Protein AF-A0A951H671-F1 (afdb_monomer_lite)

Sequence (164 aa):
MPAALIASRHCTNEKFMPRSVATSTEITMPENFESFVQQERERLGKAREQAEGKAREAREEIASIEGELRAIEAYEAAKRGKGSSQSRQTRRSGGGQRQARSGSKRQALLQLIGSNPDGLTRGEILERMGLKGNKSGEMSVSNALTALAKTSQVSREGGRYRPA

pLDDT: mean 78.19, std 19.56, range [38.41, 98.44]

Foldseek 3Di:
DDDDDDDDDDDDDDDDDPPDDDDPPPCPPPPVVVVVVVVVCVVVVVVVVVVVVVVVVVVVVVVVVVVVVVVVVVVVCCVVCVVDDDDDDDPDDDDDPPPPVLVVLLVVLLVVQAVPQVFAALVVSCVVVVNVPPPVSSVSVVVSLVVCVVVQQWDQDPRGTHGD

Radius of gyration: 29.99 Å; chains: 1; bounding box: 55×58×78 Å

Structure (mmCIF, N/CA/C/O backbone):
data_AF-A0A951H671-F1
#
_entry.id   AF-A0A951H671-F1
#
loop_
_atom_site.group_PDB
_atom_site.id
_atom_site.type_symbol
_atom_site.label_atom_id
_atom_site.label_alt_id
_atom_site.label_comp_id
_atom_site.label_asym_id
_atom_site.label_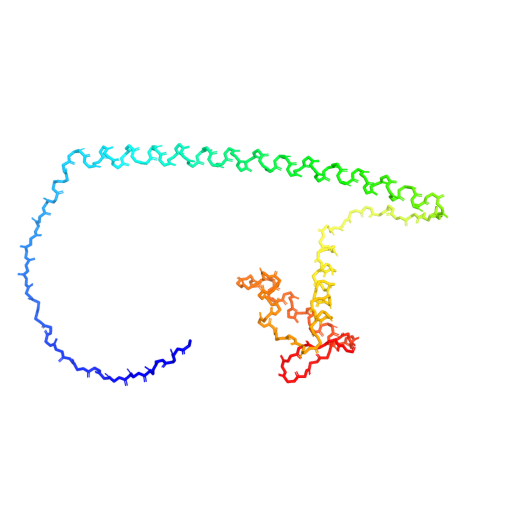entity_id
_atom_site.label_seq_id
_atom_site.pdbx_PDB_ins_code
_atom_site.Cartn_x
_atom_site.Cartn_y
_atom_site.Cartn_z
_atom_site.occupancy
_atom_site.B_iso_or_equiv
_atom_site.auth_seq_id
_atom_site.auth_comp_id
_atom_site.auth_asym_id
_atom_site.auth_atom_id
_atom_site.pdbx_PDB_model_num
ATOM 1 N N . MET A 1 1 ? -21.102 -10.647 -24.747 1.00 44.62 1 MET A N 1
ATOM 2 C CA . MET A 1 1 ? -21.173 -12.096 -24.470 1.00 44.62 1 MET A CA 1
ATOM 3 C C . MET A 1 1 ? -21.640 -12.799 -25.731 1.00 44.62 1 MET A C 1
ATOM 5 O O . MET A 1 1 ? -22.790 -12.614 -26.106 1.00 44.62 1 MET A O 1
ATOM 9 N N . PRO A 1 2 ? -20.757 -13.542 -26.406 1.00 50.19 2 PRO A N 1
ATOM 10 C CA . PRO A 1 2 ? -21.196 -14.813 -26.964 1.00 50.19 2 PRO A CA 1
ATOM 11 C C . PRO A 1 2 ? -20.289 -15.955 -26.499 1.00 50.19 2 PRO A C 1
ATOM 13 O O . PRO A 1 2 ? -19.064 -15.886 -26.575 1.00 50.19 2 PRO A O 1
ATOM 16 N N . ALA A 1 3 ? -20.942 -16.992 -25.982 1.00 46.81 3 ALA A N 1
ATOM 17 C CA . ALA A 1 3 ? -20.362 -18.283 -25.673 1.00 46.81 3 ALA A CA 1
ATOM 18 C C . ALA A 1 3 ? -20.026 -19.016 -26.978 1.00 46.81 3 ALA A C 1
ATOM 20 O O . ALA A 1 3 ? -20.872 -19.109 -27.867 1.00 46.81 3 ALA A O 1
ATOM 21 N N . ALA A 1 4 ? -18.814 -19.558 -27.074 1.00 52.31 4 ALA A N 1
ATOM 22 C CA . ALA A 1 4 ? -18.424 -20.472 -28.137 1.00 52.31 4 ALA A CA 1
ATOM 23 C C . ALA A 1 4 ? -18.024 -21.814 -27.521 1.00 52.31 4 ALA A C 1
ATOM 25 O O . ALA A 1 4 ? -17.269 -21.882 -26.550 1.00 52.31 4 ALA A O 1
ATOM 26 N N . LEU A 1 5 ? -18.627 -22.856 -28.083 1.00 52.66 5 LEU A N 1
ATOM 27 C CA . LEU A 1 5 ? -18.609 -24.240 -27.652 1.00 52.66 5 LEU A CA 1
ATOM 28 C C . LEU A 1 5 ? -17.211 -24.866 -27.662 1.00 52.66 5 LEU A C 1
ATOM 30 O O . LEU A 1 5 ? -16.411 -24.674 -28.574 1.00 52.66 5 LEU A O 1
ATOM 34 N N . ILE A 1 6 ? -17.015 -25.737 -26.678 1.00 50.31 6 ILE A N 1
ATOM 35 C CA . ILE A 1 6 ? -15.984 -26.767 -26.630 1.00 50.31 6 ILE A CA 1
ATOM 36 C C . ILE A 1 6 ? -16.317 -27.831 -27.685 1.00 50.31 6 ILE A C 1
ATOM 38 O O . ILE A 1 6 ? -17.368 -28.465 -27.612 1.00 50.31 6 ILE A O 1
ATOM 42 N N . ALA A 1 7 ? -15.401 -28.073 -28.621 1.00 52.81 7 ALA A N 1
ATOM 43 C CA . ALA A 1 7 ? -15.409 -29.260 -29.468 1.00 52.81 7 ALA A CA 1
ATOM 44 C C . ALA A 1 7 ? -14.034 -29.934 -29.391 1.00 52.81 7 ALA A C 1
ATOM 46 O O . ALA A 1 7 ? -13.066 -29.509 -30.012 1.00 52.81 7 ALA A O 1
ATOM 47 N N . SER A 1 8 ? -13.967 -30.986 -28.578 1.00 47.56 8 SER A N 1
ATOM 48 C CA . SER A 1 8 ? -12.857 -31.929 -28.519 1.00 47.56 8 SER A CA 1
ATOM 49 C C . SER A 1 8 ? -13.165 -33.073 -29.478 1.00 47.56 8 SER A C 1
ATOM 51 O O . SER A 1 8 ? -14.148 -33.777 -29.251 1.00 47.56 8 SER A O 1
ATOM 53 N N . ARG A 1 9 ? -12.366 -33.260 -30.538 1.00 54.59 9 ARG A N 1
ATOM 54 C CA . ARG A 1 9 ? -12.360 -34.492 -31.343 1.00 54.59 9 ARG A CA 1
ATOM 55 C C . ARG A 1 9 ? -10.978 -34.781 -31.942 1.00 54.59 9 ARG A C 1
ATOM 57 O O . ARG A 1 9 ? -10.534 -34.110 -32.859 1.00 54.59 9 ARG A O 1
ATOM 64 N N . HIS A 1 10 ? -10.397 -35.845 -31.393 1.00 52.28 10 HIS A N 1
ATOM 65 C CA . HIS A 1 10 ? -9.662 -36.937 -32.037 1.00 52.28 10 HIS A CA 1
ATOM 66 C C . HIS A 1 10 ? -8.387 -36.671 -32.851 1.00 52.28 10 HIS A C 1
ATOM 68 O O . HIS A 1 10 ? -8.392 -36.122 -33.946 1.00 52.28 10 HIS A O 1
ATOM 74 N N . CYS A 1 11 ? -7.312 -37.263 -32.320 1.00 43.75 11 CYS A N 1
ATOM 75 C CA . CYS A 1 11 ? -6.118 -37.707 -33.019 1.00 43.75 11 CYS A CA 1
ATOM 76 C C . CYS A 1 11 ? -6.440 -38.481 -34.304 1.00 43.75 11 CYS A C 1
ATOM 78 O O . CYS A 1 11 ? -7.106 -39.514 -34.239 1.00 43.75 11 CYS A O 1
ATOM 80 N N . THR A 1 12 ? -5.796 -38.104 -35.407 1.00 58.00 12 THR A N 1
ATOM 81 C CA . THR A 1 12 ? -5.283 -39.072 -36.381 1.00 58.00 12 THR A CA 1
ATOM 82 C C . THR A 1 12 ? -3.877 -38.686 -36.812 1.00 58.00 12 THR A C 1
ATOM 84 O O . THR A 1 12 ? -3.613 -37.601 -37.313 1.00 58.00 12 THR A O 1
ATOM 87 N N . ASN A 1 13 ? -3.011 -39.649 -36.540 1.00 52.50 13 ASN A N 1
ATOM 88 C CA . ASN A 1 13 ? -1.612 -39.835 -36.859 1.00 52.50 13 ASN A CA 1
ATOM 89 C C . ASN A 1 13 ? -1.309 -39.610 -38.356 1.00 52.50 13 ASN A C 1
ATOM 91 O O . ASN A 1 13 ? -1.687 -40.437 -39.185 1.00 52.50 13 ASN A O 1
ATOM 95 N N . GLU A 1 14 ? -0.602 -38.531 -38.698 1.00 51.97 14 GLU A N 1
ATOM 96 C CA . GLU A 1 14 ? -0.066 -38.319 -40.045 1.00 51.97 14 GLU A CA 1
ATOM 97 C C . GLU A 1 14 ? 1.468 -38.362 -40.013 1.00 51.97 14 GLU A C 1
ATOM 99 O O . GLU A 1 14 ? 2.142 -37.446 -39.554 1.00 51.97 14 GLU A O 1
ATOM 104 N N . LYS A 1 15 ? 1.997 -39.507 -40.461 1.00 56.81 15 LYS A N 1
ATOM 105 C CA . LYS A 1 15 ? 3.295 -39.691 -41.129 1.00 56.81 15 LYS A CA 1
ATOM 106 C C . LYS A 1 15 ? 4.427 -38.747 -40.702 1.00 56.81 15 LYS A C 1
ATOM 108 O O . LYS A 1 15 ? 4.772 -37.778 -41.371 1.00 56.81 15 LYS A O 1
ATOM 113 N N . PHE A 1 16 ? 5.122 -39.178 -39.656 1.00 47.88 16 PHE A N 1
ATOM 114 C CA . PHE A 1 16 ? 6.489 -38.774 -39.356 1.00 47.88 16 PHE A CA 1
ATOM 115 C C . PHE A 1 16 ? 7.438 -39.294 -40.456 1.00 47.88 16 PHE A C 1
ATOM 117 O O . PHE A 1 16 ? 7.865 -40.447 -40.432 1.00 47.88 16 PHE A O 1
ATOM 124 N N . MET A 1 17 ? 7.750 -38.455 -41.445 1.00 48.28 17 MET A N 1
ATOM 125 C CA . MET A 1 17 ? 8.935 -38.619 -42.291 1.00 48.28 17 MET A CA 1
ATOM 126 C C . MET A 1 17 ? 9.966 -37.563 -41.882 1.00 48.28 17 MET A C 1
ATOM 128 O O . MET A 1 17 ? 9.724 -36.378 -42.120 1.00 48.28 17 MET A O 1
ATOM 132 N N . PRO A 1 18 ? 11.121 -37.935 -41.302 1.00 52.84 18 PRO A N 1
ATOM 133 C CA . PRO A 1 18 ? 12.198 -36.979 -41.108 1.00 52.84 18 PRO A CA 1
ATOM 134 C C . PRO A 1 18 ? 12.874 -36.729 -42.461 1.00 52.84 18 PRO A C 1
ATOM 136 O O . PRO A 1 18 ? 13.732 -37.492 -42.901 1.00 52.84 18 PRO A O 1
ATOM 139 N N . ARG A 1 19 ? 12.484 -35.649 -43.148 1.00 50.31 19 ARG A N 1
ATOM 140 C CA . ARG A 1 19 ? 13.322 -35.071 -44.203 1.00 50.31 19 ARG A CA 1
ATOM 141 C C . ARG A 1 19 ? 14.523 -34.418 -43.527 1.00 50.31 19 ARG A C 1
ATOM 143 O O . ARG A 1 19 ? 14.400 -33.369 -42.904 1.00 50.31 19 ARG A O 1
ATOM 150 N N . SER A 1 20 ? 15.675 -35.067 -43.653 1.00 54.94 20 SER A N 1
ATOM 151 C CA . SER A 1 20 ? 16.977 -34.490 -43.347 1.00 54.94 20 SER A CA 1
ATOM 152 C C . SER A 1 20 ? 17.207 -33.260 -44.226 1.00 54.94 20 SER A C 1
ATOM 154 O O . SER A 1 20 ? 17.465 -33.387 -45.423 1.00 54.94 20 SER A O 1
ATOM 156 N N . VAL A 1 21 ? 17.133 -32.074 -43.636 1.00 54.03 21 VAL A N 1
ATOM 157 C CA . VAL A 1 21 ? 17.758 -30.876 -44.197 1.00 54.03 21 VAL A CA 1
ATOM 158 C C . VAL A 1 21 ? 18.894 -30.488 -43.273 1.00 54.03 21 VAL A C 1
ATOM 160 O O . VAL A 1 21 ? 18.715 -29.858 -42.235 1.00 54.03 21 VAL A O 1
ATOM 163 N N . ALA A 1 22 ? 20.081 -30.947 -43.658 1.00 55.47 22 ALA A N 1
ATOM 164 C CA . ALA A 1 22 ? 21.318 -30.320 -43.259 1.00 55.47 22 ALA A CA 1
ATOM 165 C C . ALA A 1 22 ? 21.322 -28.904 -43.842 1.00 55.47 22 ALA A C 1
ATOM 167 O O . ALA A 1 22 ? 21.473 -28.724 -45.047 1.00 55.47 22 ALA A O 1
ATOM 168 N N . THR A 1 23 ? 21.160 -27.910 -42.981 1.00 49.28 23 THR A N 1
ATOM 169 C CA . THR A 1 23 ? 21.639 -26.554 -43.231 1.00 49.28 23 THR A CA 1
ATOM 170 C C . THR A 1 23 ? 22.245 -26.052 -41.932 1.00 49.28 23 THR A C 1
ATOM 172 O O . THR A 1 23 ? 21.579 -25.407 -41.126 1.00 49.28 23 THR A O 1
ATOM 175 N N . SER A 1 24 ? 23.527 -26.368 -41.727 1.00 51.53 24 SER A N 1
ATOM 176 C CA . SER A 1 24 ? 24.412 -25.482 -40.973 1.00 51.53 24 SER A CA 1
ATOM 177 C C . SER A 1 24 ? 24.516 -24.183 -41.764 1.00 51.53 24 SER A C 1
ATOM 179 O O . SER A 1 24 ? 25.415 -24.002 -42.577 1.00 51.53 24 SER A O 1
ATOM 181 N N . THR A 1 25 ? 23.542 -23.299 -41.587 1.00 51.19 25 THR A N 1
ATOM 182 C CA . THR A 1 25 ? 23.752 -21.879 -41.825 1.00 51.19 25 THR A CA 1
ATOM 183 C C . THR A 1 25 ? 24.455 -21.358 -40.587 1.00 51.19 25 THR A C 1
ATOM 185 O O . THR A 1 25 ? 23.817 -21.129 -39.559 1.00 51.19 25 THR A O 1
ATOM 188 N N . GLU A 1 26 ? 25.775 -21.215 -40.671 1.00 52.12 26 GLU A N 1
ATOM 189 C CA . GLU A 1 26 ? 26.476 -20.227 -39.862 1.00 52.12 26 GLU A CA 1
ATOM 190 C C . GLU A 1 26 ? 25.801 -18.883 -40.148 1.00 52.12 26 GLU A C 1
ATOM 192 O O . GLU A 1 26 ? 25.975 -18.280 -41.205 1.00 52.12 26 GLU A O 1
ATOM 197 N N . ILE A 1 27 ? 24.921 -18.464 -39.240 1.00 59.44 27 ILE A N 1
ATOM 198 C CA . ILE A 1 27 ? 24.363 -17.120 -39.249 1.00 59.44 27 ILE A CA 1
ATOM 199 C C . ILE A 1 27 ? 25.498 -16.234 -38.747 1.00 59.44 27 ILE A C 1
ATOM 201 O O . ILE A 1 27 ? 25.610 -15.962 -37.553 1.00 59.44 27 ILE A O 1
ATOM 205 N N . THR A 1 28 ? 26.386 -15.833 -39.653 1.00 56.19 28 THR A N 1
ATOM 206 C CA . THR A 1 28 ? 27.279 -14.699 -39.435 1.00 56.19 28 THR A CA 1
ATOM 207 C C . THR A 1 28 ? 26.375 -13.478 -39.287 1.00 56.19 28 THR A C 1
ATOM 209 O O . THR A 1 28 ? 25.947 -12.872 -40.269 1.00 56.19 28 THR A O 1
ATOM 212 N N . MET A 1 29 ? 25.974 -13.184 -38.049 1.00 58.66 29 MET A N 1
ATOM 213 C CA . MET A 1 29 ? 25.240 -11.966 -37.738 1.00 58.66 29 MET A CA 1
ATOM 214 C C . MET A 1 29 ? 26.144 -10.795 -38.131 1.00 58.66 29 MET A C 1
ATOM 216 O O . MET A 1 29 ? 27.308 -10.785 -37.731 1.00 58.66 29 MET A O 1
ATOM 220 N N . PRO A 1 30 ? 25.665 -9.829 -38.932 1.00 58.72 30 PRO A N 1
ATOM 221 C CA . PRO A 1 30 ? 26.487 -8.683 -39.279 1.00 58.72 30 PRO A CA 1
ATOM 222 C C . PRO A 1 30 ? 26.863 -7.969 -37.979 1.00 58.72 30 PRO A C 1
ATOM 224 O O . PRO A 1 30 ? 25.993 -7.737 -37.139 1.00 58.72 30 PRO A O 1
ATOM 227 N N . GLU A 1 31 ? 28.132 -7.597 -37.827 1.00 62.81 31 GLU A N 1
ATOM 228 C CA . GLU A 1 31 ? 28.724 -6.900 -36.663 1.00 62.81 31 GLU A CA 1
ATOM 229 C C . GLU A 1 31 ? 27.910 -5.650 -36.218 1.00 62.81 31 GLU A C 1
ATOM 231 O O . GLU A 1 31 ? 27.976 -5.171 -35.083 1.00 62.81 31 GLU A O 1
ATOM 236 N N . ASN A 1 32 ? 27.034 -5.164 -37.099 1.00 73.94 32 ASN A N 1
ATOM 237 C CA . ASN A 1 32 ? 26.071 -4.085 -36.887 1.00 73.94 32 ASN A CA 1
ATOM 238 C C . ASN A 1 32 ? 24.896 -4.441 -35.951 1.00 73.94 32 ASN A C 1
ATOM 240 O O . ASN A 1 32 ? 24.326 -3.556 -35.318 1.00 73.94 32 ASN A O 1
ATOM 244 N N . PHE A 1 33 ? 24.488 -5.711 -35.857 1.00 84.19 33 PHE A N 1
ATOM 245 C CA . PHE A 1 33 ? 23.384 -6.106 -34.974 1.00 84.19 33 PHE A CA 1
ATOM 246 C C . PHE A 1 33 ? 23.827 -6.183 -33.513 1.00 84.19 33 PHE A C 1
ATOM 248 O O . PHE A 1 33 ? 23.094 -5.755 -32.625 1.00 84.19 33 PHE A O 1
ATOM 255 N N . GLU A 1 34 ? 25.033 -6.686 -33.252 1.00 88.56 34 GLU A N 1
ATOM 256 C CA . GLU A 1 34 ? 25.575 -6.753 -31.892 1.00 88.56 34 GLU A CA 1
ATOM 257 C C . GLU A 1 34 ? 25.753 -5.356 -31.295 1.00 88.56 34 GLU A C 1
ATOM 259 O O . G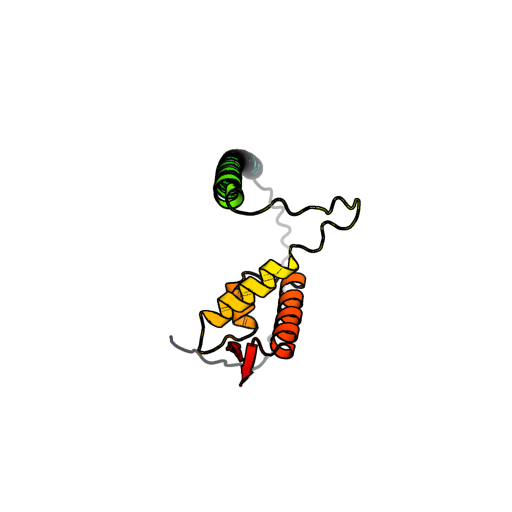LU A 1 34 ? 25.319 -5.098 -30.171 1.00 88.56 34 GLU A O 1
ATOM 264 N N . SER A 1 35 ? 26.303 -4.427 -32.081 1.00 86.25 35 SER A N 1
ATOM 265 C CA . SER A 1 35 ? 26.422 -3.018 -31.697 1.00 86.25 35 SER A CA 1
ATOM 266 C C . SER A 1 35 ? 25.059 -2.353 -31.481 1.00 86.25 35 SER A C 1
ATOM 268 O O . SER A 1 35 ? 24.882 -1.647 -30.488 1.00 86.25 35 SER A O 1
ATOM 270 N N . PHE A 1 36 ? 24.063 -2.637 -32.326 1.00 90.44 36 PHE A N 1
ATOM 271 C CA . PHE A 1 36 ? 22.687 -2.170 -32.124 1.00 90.44 36 PHE A CA 1
ATOM 272 C C . PHE A 1 36 ? 22.071 -2.703 -30.820 1.00 90.44 36 PHE A C 1
ATOM 274 O O . PHE A 1 36 ? 21.506 -1.939 -30.038 1.00 90.44 36 PHE A O 1
ATOM 281 N N . VAL A 1 37 ? 22.207 -4.004 -30.541 1.00 93.50 37 VAL A N 1
ATOM 282 C CA . VAL A 1 37 ? 21.705 -4.613 -29.298 1.00 93.50 37 VAL A CA 1
ATOM 283 C C . VAL A 1 37 ? 22.400 -4.011 -28.079 1.00 93.50 37 VAL A C 1
ATOM 285 O O . VAL A 1 37 ? 21.747 -3.759 -27.064 1.00 93.50 37 VAL A O 1
ATOM 288 N N . GLN A 1 38 ? 23.704 -3.754 -28.167 1.00 93.31 38 GLN A N 1
ATOM 289 C CA . GLN A 1 38 ? 24.462 -3.130 -27.090 1.00 93.31 38 GLN A CA 1
ATOM 290 C C . GLN A 1 38 ? 24.003 -1.686 -26.839 1.00 93.31 38 GLN A C 1
ATOM 292 O O . GLN A 1 38 ? 23.719 -1.323 -25.696 1.00 93.31 38 GLN A O 1
ATOM 297 N N . GLN A 1 39 ? 23.824 -0.897 -27.899 1.00 93.12 39 GLN A N 1
ATOM 298 C CA . GLN A 1 39 ? 23.288 0.461 -27.813 1.00 93.12 39 GLN A CA 1
ATOM 299 C C . GLN A 1 39 ? 21.879 0.480 -27.201 1.00 93.12 39 GLN A C 1
ATOM 301 O O . GLN A 1 39 ? 21.568 1.322 -26.356 1.00 93.12 39 GLN A O 1
ATOM 306 N N . GLU A 1 40 ? 21.027 -0.470 -27.583 1.00 97.12 40 GLU A N 1
ATOM 307 C CA . GLU A 1 40 ? 19.662 -0.556 -27.070 1.00 97.12 40 GLU A CA 1
ATOM 308 C C . GLU A 1 40 ? 19.630 -0.965 -25.591 1.00 97.12 40 GLU A C 1
ATOM 310 O O . GLU A 1 40 ? 18.857 -0.410 -24.806 1.00 97.12 40 GLU A O 1
ATOM 315 N N . ARG A 1 41 ? 20.523 -1.867 -25.163 1.00 97.19 41 ARG A N 1
ATOM 316 C CA . ARG A 1 41 ? 20.708 -2.202 -23.741 1.00 97.19 41 ARG A CA 1
ATOM 317 C C . ARG A 1 41 ? 21.123 -0.987 -22.925 1.00 97.19 41 ARG A C 1
ATOM 319 O O . ARG A 1 41 ? 20.576 -0.775 -21.846 1.00 97.19 41 ARG A O 1
ATOM 326 N N . GLU A 1 42 ? 22.050 -0.181 -23.432 1.00 97.00 42 GLU A N 1
ATOM 327 C CA . GLU A 1 42 ? 22.480 1.048 -22.762 1.00 97.00 42 GLU A CA 1
ATOM 328 C C . GLU A 1 42 ? 21.352 2.078 -22.683 1.00 97.00 42 GLU A C 1
ATOM 330 O O . GLU A 1 42 ? 21.127 2.672 -21.625 1.00 97.00 42 GLU A O 1
ATOM 335 N N . ARG A 1 43 ? 20.595 2.260 -23.772 1.00 97.88 43 ARG A N 1
ATOM 336 C CA . ARG A 1 43 ? 19.426 3.149 -23.811 1.00 97.88 43 ARG A CA 1
ATOM 337 C C . ARG A 1 43 ? 18.383 2.740 -22.772 1.00 97.88 43 ARG A C 1
ATOM 339 O O . ARG A 1 43 ? 17.928 3.580 -21.994 1.00 97.88 43 ARG A O 1
ATOM 346 N N . LEU A 1 44 ? 18.025 1.456 -22.736 1.00 98.06 44 LEU A N 1
ATOM 347 C CA . LEU A 1 44 ? 17.058 0.913 -21.782 1.00 98.06 44 LEU A CA 1
ATOM 348 C C . LEU A 1 44 ? 17.589 0.936 -20.346 1.00 98.06 44 LEU A C 1
ATOM 350 O O . LEU A 1 44 ? 16.825 1.215 -19.425 1.00 98.06 44 LEU A O 1
ATOM 354 N N . GLY A 1 45 ? 18.888 0.703 -20.149 1.00 98.12 45 GLY A N 1
ATOM 355 C CA . GLY A 1 45 ? 19.551 0.823 -18.852 1.00 98.12 45 GLY A CA 1
ATOM 356 C C . GLY A 1 45 ? 19.424 2.233 -18.278 1.00 98.12 45 GLY A C 1
ATOM 357 O O . GLY A 1 45 ? 18.947 2.393 -17.155 1.00 98.12 45 GLY A O 1
ATOM 358 N N . LYS A 1 46 ? 19.731 3.258 -19.083 1.00 98.19 46 LYS A N 1
ATOM 359 C CA . LYS A 1 46 ? 19.553 4.670 -18.702 1.00 98.19 46 LYS A CA 1
ATOM 360 C C . LYS A 1 46 ? 18.090 5.004 -18.407 1.00 98.19 46 LYS A C 1
ATOM 362 O O . LYS A 1 46 ? 17.797 5.675 -17.422 1.00 98.19 46 LYS A O 1
ATOM 367 N N . ALA A 1 47 ? 17.159 4.518 -19.230 1.00 97.25 47 ALA A N 1
ATOM 368 C CA . ALA A 1 47 ? 15.728 4.729 -19.003 1.00 97.25 47 ALA A CA 1
ATOM 369 C C . ALA A 1 47 ? 15.251 4.089 -17.688 1.00 97.25 47 ALA A C 1
ATOM 371 O O . ALA A 1 47 ? 14.473 4.695 -16.947 1.00 97.25 47 ALA A O 1
ATOM 372 N N . ARG A 1 48 ? 15.744 2.885 -17.369 1.00 98.19 48 ARG A N 1
ATOM 373 C CA . ARG A 1 48 ? 15.463 2.202 -16.104 1.00 98.19 48 ARG A CA 1
ATOM 374 C C . ARG A 1 48 ? 16.000 2.994 -14.915 1.00 98.19 48 ARG A C 1
ATOM 376 O O . ARG A 1 48 ? 15.256 3.204 -13.964 1.00 98.19 48 ARG A O 1
ATOM 383 N N . GLU A 1 49 ? 17.248 3.446 -14.971 1.00 98.25 49 GLU A N 1
ATOM 384 C CA . GLU A 1 49 ? 17.863 4.233 -13.897 1.00 98.25 49 GLU A CA 1
ATOM 385 C C . GLU A 1 49 ? 17.077 5.524 -13.621 1.00 98.25 49 GLU A C 1
ATOM 387 O O . GLU A 1 49 ? 16.757 5.829 -12.473 1.00 98.25 49 GLU A O 1
ATOM 392 N N . GLN A 1 50 ? 16.657 6.234 -14.672 1.00 97.69 50 GLN A N 1
ATOM 393 C CA . GLN A 1 50 ? 15.807 7.421 -14.538 1.00 97.69 50 GLN A CA 1
ATOM 394 C C . GLN A 1 50 ? 14.447 7.103 -13.900 1.00 97.69 50 GLN A C 1
ATOM 396 O O . GLN A 1 50 ? 13.955 7.868 -13.070 1.00 97.69 50 GLN A O 1
ATOM 401 N N . ALA A 1 51 ? 13.823 5.983 -14.276 1.00 97.31 51 ALA A N 1
ATOM 402 C CA . ALA A 1 51 ? 12.562 5.552 -13.678 1.00 97.31 51 ALA A CA 1
ATOM 403 C C . ALA A 1 51 ? 12.729 5.182 -12.193 1.00 97.31 51 ALA A C 1
ATOM 405 O O . ALA A 1 51 ? 11.878 5.526 -11.373 1.00 97.31 51 ALA A O 1
ATOM 406 N N . GLU A 1 52 ? 13.833 4.525 -11.834 1.00 98.38 52 GLU A N 1
ATOM 407 C CA . GLU A 1 52 ? 14.168 4.200 -10.446 1.00 98.38 52 GLU A CA 1
ATOM 408 C C . GLU A 1 52 ? 14.451 5.458 -9.611 1.00 98.38 52 GLU A C 1
ATOM 410 O O . GLU A 1 52 ? 14.021 5.519 -8.458 1.00 98.38 52 GLU A O 1
ATOM 415 N N . GLY A 1 53 ? 15.098 6.474 -10.192 1.00 98.19 53 GLY A N 1
ATOM 416 C CA . GLY A 1 53 ? 15.288 7.789 -9.571 1.00 98.19 53 GLY A CA 1
ATOM 417 C C . GLY A 1 53 ? 13.958 8.452 -9.211 1.00 98.19 53 GLY A C 1
ATOM 418 O O . GLY A 1 53 ? 13.704 8.724 -8.041 1.00 98.19 53 GLY A O 1
ATOM 419 N N . LYS A 1 54 ? 13.046 8.573 -10.183 1.00 98.06 54 LYS A N 1
ATOM 420 C CA . LYS A 1 54 ? 11.691 9.114 -9.955 1.00 98.06 54 LYS A CA 1
ATOM 421 C C . LYS A 1 54 ? 10.913 8.323 -8.903 1.00 98.06 54 LYS A C 1
ATOM 423 O O . LYS A 1 54 ? 10.208 8.890 -8.075 1.00 98.06 54 LYS A O 1
ATOM 428 N N . ALA A 1 55 ? 11.039 6.995 -8.915 1.00 97.25 55 ALA A N 1
ATOM 429 C CA . ALA A 1 55 ? 10.393 6.146 -7.920 1.00 97.25 55 ALA A CA 1
ATOM 430 C C . ALA A 1 55 ? 10.969 6.352 -6.510 1.00 97.25 55 ALA A C 1
ATOM 432 O O . ALA A 1 55 ? 10.248 6.171 -5.531 1.00 97.25 55 ALA A O 1
ATOM 433 N N . ARG A 1 56 ? 12.256 6.700 -6.389 1.00 98.44 56 ARG A N 1
ATOM 434 C CA . ARG A 1 56 ? 12.883 7.043 -5.110 1.00 98.44 56 ARG A CA 1
ATOM 435 C C . ARG A 1 56 ? 12.382 8.389 -4.597 1.00 98.44 56 ARG A C 1
ATOM 437 O O . ARG A 1 56 ? 11.920 8.433 -3.464 1.00 98.44 56 ARG A O 1
ATOM 444 N N . GLU A 1 57 ? 12.385 9.416 -5.441 1.00 98.00 57 GLU A N 1
ATOM 445 C CA . GLU A 1 57 ? 11.868 10.753 -5.110 1.00 98.00 57 GLU A CA 1
ATOM 446 C C . GLU A 1 57 ? 10.417 10.680 -4.613 1.00 98.00 57 GLU A C 1
ATOM 448 O O . GLU A 1 57 ? 10.105 11.146 -3.520 1.00 98.00 57 GLU A O 1
ATOM 453 N N . ALA A 1 58 ? 9.545 9.974 -5.341 1.00 97.06 58 ALA A N 1
ATOM 454 C CA . ALA A 1 58 ? 8.152 9.788 -4.933 1.00 97.06 58 ALA A CA 1
ATOM 455 C C . ALA A 1 58 ? 8.013 9.065 -3.578 1.00 97.06 58 ALA A C 1
ATOM 457 O O . ALA A 1 58 ? 7.100 9.346 -2.806 1.00 97.06 58 ALA A O 1
ATOM 458 N N . ARG A 1 59 ? 8.908 8.119 -3.260 1.00 97.62 59 ARG A N 1
ATOM 459 C CA . ARG A 1 59 ? 8.898 7.426 -1.958 1.00 97.62 59 ARG A CA 1
ATOM 460 C C . ARG A 1 59 ? 9.344 8.336 -0.819 1.00 97.62 59 ARG A C 1
ATOM 462 O O . ARG A 1 59 ? 8.810 8.210 0.278 1.00 97.62 59 ARG A O 1
ATOM 469 N N . GLU A 1 60 ? 10.315 9.208 -1.063 1.00 98.38 60 GLU A N 1
ATOM 470 C CA . GLU A 1 60 ? 10.773 10.197 -0.084 1.00 98.38 60 GLU A CA 1
ATOM 471 C C . GLU A 1 60 ? 9.667 11.216 0.215 1.00 98.38 60 GLU A C 1
ATOM 473 O O . GLU A 1 60 ? 9.394 11.496 1.382 1.00 98.38 60 GLU A O 1
ATOM 478 N N . GLU A 1 61 ? 8.956 11.676 -0.817 1.00 98.19 61 GLU A N 1
ATOM 479 C CA . GLU A 1 61 ? 7.796 12.558 -0.668 1.00 98.19 61 GLU A CA 1
ATOM 480 C C . GLU A 1 61 ? 6.680 11.897 0.158 1.00 98.19 61 GLU A C 1
ATOM 482 O O . GLU A 1 61 ? 6.198 12.480 1.130 1.00 98.19 61 GLU A O 1
ATOM 487 N N . ILE A 1 62 ? 6.330 10.641 -0.151 1.00 97.81 62 ILE A N 1
ATOM 488 C CA . ILE A 1 62 ? 5.351 9.869 0.634 1.00 97.81 62 ILE A CA 1
ATOM 489 C C . ILE A 1 62 ? 5.787 9.763 2.100 1.00 97.81 62 ILE A C 1
ATOM 491 O O . ILE A 1 62 ? 4.975 9.989 2.996 1.00 97.81 62 ILE A O 1
ATOM 495 N N . ALA A 1 63 ? 7.059 9.453 2.364 1.00 97.88 63 ALA A N 1
ATOM 496 C CA . ALA A 1 63 ? 7.568 9.331 3.727 1.00 97.88 63 ALA A CA 1
ATOM 497 C C . ALA A 1 63 ? 7.504 10.662 4.500 1.00 97.88 63 ALA A C 1
ATOM 499 O O . ALA A 1 63 ? 7.216 10.659 5.699 1.00 97.88 63 ALA A O 1
ATOM 500 N N . SER A 1 64 ? 7.731 11.794 3.824 1.00 98.25 64 SER A N 1
ATOM 501 C CA . SER A 1 64 ? 7.564 13.128 4.414 1.00 98.25 64 SER A CA 1
ATOM 502 C C . SER A 1 64 ? 6.108 13.382 4.810 1.00 98.25 64 SER A C 1
ATOM 504 O O . SER A 1 64 ? 5.832 13.716 5.963 1.00 98.25 64 SER A O 1
ATOM 506 N N . ILE A 1 65 ? 5.170 13.134 3.888 1.00 97.88 65 ILE A N 1
ATOM 507 C CA . ILE A 1 65 ? 3.727 13.295 4.123 1.00 97.88 65 ILE A CA 1
ATOM 508 C C . ILE A 1 65 ? 3.258 12.406 5.283 1.00 97.88 65 ILE A C 1
ATOM 510 O O . ILE A 1 65 ? 2.533 12.866 6.164 1.00 97.88 65 ILE A O 1
ATOM 514 N N . GLU A 1 66 ? 3.690 11.143 5.337 1.00 97.81 66 GLU A N 1
ATOM 515 C CA . GLU A 1 66 ? 3.365 10.240 6.449 1.00 97.81 66 GLU A CA 1
ATOM 516 C C . GLU A 1 66 ? 3.881 10.769 7.798 1.00 97.81 66 GLU A C 1
ATOM 518 O O . GLU A 1 66 ? 3.198 10.646 8.820 1.00 97.81 66 GLU A O 1
ATOM 523 N N . GLY A 1 67 ? 5.068 11.381 7.817 1.00 97.94 67 GLY A N 1
ATOM 524 C CA . GLY A 1 67 ? 5.623 12.034 9.001 1.00 97.94 67 GLY A CA 1
ATOM 525 C C . GLY A 1 67 ? 4.765 13.203 9.489 1.00 97.94 67 GLY A C 1
ATOM 526 O O . GLY A 1 67 ? 4.462 13.290 10.683 1.00 97.94 67 GLY A O 1
ATOM 527 N N . GLU A 1 68 ? 4.332 14.068 8.571 1.00 97.94 68 GLU A N 1
ATOM 528 C CA . GLU A 1 68 ? 3.457 15.209 8.866 1.00 97.94 68 GLU A CA 1
ATOM 529 C C . GLU A 1 68 ? 2.081 14.762 9.369 1.00 97.94 68 GLU A C 1
ATOM 531 O O . GLU A 1 68 ? 1.620 15.229 10.415 1.00 97.94 68 GLU A O 1
ATOM 536 N N . LEU A 1 69 ? 1.454 13.798 8.688 1.00 97.19 69 LEU A N 1
ATOM 537 C CA . LEU A 1 69 ? 0.176 13.224 9.110 1.00 97.19 69 LEU A CA 1
ATOM 538 C C . LEU A 1 69 ? 0.271 12.634 10.517 1.00 97.19 69 LEU A C 1
ATOM 540 O O . LEU A 1 69 ? -0.585 12.897 11.362 1.00 97.19 69 LEU A O 1
ATOM 544 N N . ARG A 1 70 ? 1.353 11.912 10.820 1.00 96.62 70 ARG A N 1
ATOM 545 C CA . ARG A 1 70 ? 1.583 11.357 12.157 1.00 96.62 70 ARG A CA 1
ATOM 546 C C . ARG A 1 70 ? 1.738 12.440 13.228 1.00 96.62 70 ARG A C 1
ATOM 548 O O . ARG A 1 70 ? 1.299 12.245 14.364 1.00 96.62 70 ARG A O 1
ATOM 555 N N . ALA A 1 71 ? 2.368 13.569 12.905 1.00 95.69 71 ALA A N 1
ATOM 556 C CA . ALA A 1 71 ? 2.486 14.696 13.829 1.00 95.69 71 ALA A CA 1
ATOM 557 C C . ALA A 1 71 ? 1.117 15.337 14.117 1.00 95.69 71 ALA A C 1
ATOM 559 O O . ALA A 1 71 ? 0.810 15.624 15.279 1.00 95.69 71 ALA A O 1
ATOM 560 N N . ILE A 1 72 ? 0.273 15.492 13.090 1.00 94.62 72 ILE 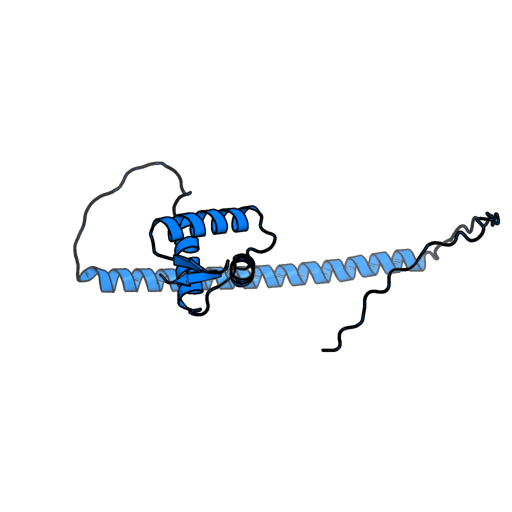A N 1
ATOM 561 C CA . ILE A 1 72 ? -1.112 15.966 13.231 1.00 94.62 72 ILE A CA 1
ATOM 562 C C . ILE A 1 72 ? -1.912 15.003 14.111 1.00 94.62 72 ILE A C 1
ATOM 564 O O . ILE A 1 72 ? -2.523 15.438 15.086 1.00 94.62 72 ILE A O 1
ATOM 568 N N . GLU A 1 73 ? -1.852 13.697 13.842 1.00 94.31 73 GLU A N 1
ATOM 569 C CA . GLU A 1 73 ? -2.522 12.676 14.656 1.00 94.31 73 GLU A CA 1
ATOM 570 C C . GLU A 1 73 ? -2.099 12.742 16.129 1.00 94.31 73 GLU A C 1
ATOM 572 O O . GLU A 1 73 ? -2.941 12.667 17.025 1.00 94.31 73 GLU A O 1
ATOM 577 N N . ALA A 1 74 ? -0.803 12.921 16.405 1.00 92.56 74 ALA A N 1
ATOM 578 C CA . ALA A 1 74 ? -0.292 13.055 17.766 1.00 92.56 74 ALA A CA 1
ATOM 579 C C . ALA A 1 74 ? -0.814 14.325 18.459 1.00 92.56 74 ALA A C 1
ATOM 581 O O . ALA A 1 74 ? -1.202 14.275 19.631 1.00 92.56 74 ALA A O 1
ATOM 582 N N . TYR A 1 75 ? -0.860 15.452 17.743 1.00 94.31 75 TYR A N 1
ATOM 583 C CA . TYR A 1 75 ? -1.432 16.697 18.251 1.00 94.31 75 TYR A CA 1
ATOM 584 C C . TYR A 1 75 ? -2.931 16.551 18.536 1.00 94.31 75 TYR A C 1
ATOM 586 O O . TYR A 1 75 ? -3.400 16.930 19.612 1.00 94.31 75 TYR A O 1
ATOM 594 N N . GLU A 1 76 ? -3.685 15.951 17.617 1.00 92.88 76 GLU A N 1
ATOM 595 C CA . GLU A 1 76 ? -5.105 15.679 17.808 1.00 92.88 76 GLU A CA 1
ATOM 596 C C . GLU A 1 76 ? -5.350 14.739 18.987 1.00 92.88 76 GLU A C 1
ATOM 598 O O . GLU A 1 76 ? -6.232 15.004 19.803 1.00 92.88 76 GLU A O 1
ATOM 603 N N . ALA A 1 77 ? -4.557 13.677 19.129 1.00 87.12 77 ALA A N 1
ATOM 604 C CA . ALA A 1 77 ? -4.644 12.757 20.255 1.00 87.12 77 ALA A CA 1
ATOM 605 C C . ALA A 1 77 ? -4.341 13.458 21.584 1.00 87.12 77 ALA A C 1
ATOM 607 O O . ALA A 1 77 ? -5.063 13.257 22.559 1.00 87.12 77 ALA A O 1
ATOM 608 N N . ALA A 1 78 ? -3.328 14.329 21.631 1.00 88.56 78 ALA A N 1
ATOM 609 C CA . ALA A 1 78 ? -3.022 15.128 22.814 1.00 88.56 78 ALA A CA 1
ATOM 610 C C . ALA A 1 78 ? -4.154 16.116 23.143 1.00 88.56 78 ALA A C 1
ATOM 612 O O . ALA A 1 78 ? -4.526 16.268 24.308 1.00 88.56 78 ALA A O 1
ATOM 613 N N . LYS A 1 79 ? -4.749 16.749 22.125 1.00 86.69 79 LYS A N 1
ATOM 614 C CA . LYS A 1 79 ? -5.877 17.675 22.278 1.00 86.69 79 LYS A CA 1
ATOM 615 C C . LYS A 1 79 ? -7.152 16.961 22.743 1.00 86.69 79 LYS A C 1
ATOM 617 O O . LYS A 1 79 ? -7.839 17.476 23.619 1.00 86.69 79 LYS A O 1
ATOM 622 N N . ARG A 1 80 ? -7.443 15.768 22.211 1.00 81.62 80 ARG A N 1
ATOM 623 C CA . ARG A 1 80 ? -8.584 14.921 22.613 1.00 81.62 80 ARG A CA 1
ATOM 624 C C . ARG A 1 80 ? -8.366 14.283 23.994 1.00 81.62 80 ARG A C 1
ATOM 626 O O . ARG A 1 80 ? -9.293 14.210 24.791 1.00 81.62 80 ARG A O 1
ATOM 633 N N . GLY A 1 81 ? -7.138 13.865 24.302 1.00 62.28 81 GLY A N 1
ATOM 634 C CA . GLY A 1 81 ? -6.757 13.193 25.549 1.00 62.28 81 GLY A CA 1
ATOM 635 C C . GLY A 1 81 ? -6.561 14.119 26.753 1.00 62.28 81 GLY A C 1
ATOM 636 O O . GLY A 1 81 ? -6.604 13.654 27.890 1.00 62.28 81 GLY A O 1
ATOM 637 N N . LYS A 1 82 ? -6.427 15.439 26.553 1.00 52.97 82 LYS A N 1
ATOM 638 C CA . LYS A 1 82 ? -6.364 16.412 27.662 1.00 52.97 82 LYS A CA 1
ATOM 639 C C . LYS A 1 82 ? -7.713 16.634 28.373 1.00 52.97 82 LYS A C 1
ATOM 641 O O . LYS A 1 82 ? -7.767 17.406 29.324 1.00 52.97 82 LYS A O 1
ATOM 646 N N . GLY A 1 83 ? -8.768 15.922 27.961 1.00 54.47 83 GLY A N 1
ATOM 647 C CA . GLY A 1 83 ? -10.044 15.808 28.674 1.00 54.47 83 GLY A CA 1
ATOM 648 C C . GLY A 1 83 ? -10.251 14.499 29.450 1.00 54.47 83 GLY A C 1
ATOM 649 O O . GLY A 1 83 ? -11.236 14.390 30.173 1.00 54.47 83 GLY A O 1
ATOM 650 N N . SER A 1 84 ? -9.366 13.498 29.349 1.00 52.69 84 SER A N 1
ATOM 651 C CA . SER A 1 84 ? -9.588 12.230 30.056 1.00 52.69 84 SER A CA 1
ATOM 652 C C . SER A 1 84 ? -8.296 11.493 30.406 1.00 52.69 84 SER A C 1
ATOM 654 O O . SER A 1 84 ? -7.731 10.761 29.600 1.00 52.69 84 SER A O 1
ATOM 656 N N . SER A 1 85 ? -7.920 11.631 31.675 1.00 46.19 85 SER A N 1
ATOM 657 C CA . SER A 1 85 ? -7.303 10.588 32.497 1.00 46.19 85 SER A CA 1
ATOM 658 C C . SER A 1 85 ? -5.990 9.966 32.006 1.00 46.19 85 SER A C 1
ATOM 660 O O . SER A 1 85 ? -5.922 8.975 31.285 1.00 46.19 85 SER A O 1
ATOM 662 N N . GLN A 1 86 ? -4.915 10.501 32.565 1.00 55.09 86 GLN A N 1
ATOM 663 C CA . GLN A 1 86 ? -3.949 9.761 33.376 1.00 55.09 86 GLN A CA 1
ATOM 664 C C . GLN A 1 86 ? -4.377 8.317 33.774 1.00 55.09 86 GLN A C 1
ATOM 666 O O . GLN A 1 86 ? -4.822 8.067 34.889 1.00 55.09 86 GLN A O 1
ATOM 671 N N . SER A 1 87 ? -4.155 7.339 32.892 1.00 50.44 87 SER A N 1
ATOM 672 C CA . SER A 1 87 ? -4.129 5.900 33.214 1.00 50.44 87 SER A CA 1
ATOM 673 C C . SER A 1 87 ? -2.792 5.328 32.737 1.00 50.44 87 SER A C 1
ATOM 675 O O . SER A 1 87 ? -2.577 5.079 31.556 1.00 50.44 87 SER A O 1
ATOM 677 N N . ARG A 1 88 ? -1.749 5.492 33.556 1.00 50.94 88 ARG A N 1
ATOM 678 C CA . ARG A 1 88 ? -1.071 4.419 34.307 1.00 50.94 88 ARG A CA 1
ATOM 679 C C . ARG A 1 88 ? -0.767 3.144 33.505 1.00 50.94 88 ARG A C 1
ATOM 681 O O . ARG A 1 88 ? -1.645 2.378 33.150 1.00 50.94 88 ARG A O 1
ATOM 688 N N . GLN A 1 89 ? 0.541 2.880 33.432 1.00 51.91 89 GLN A N 1
ATOM 689 C CA . GLN A 1 89 ? 1.176 1.559 33.385 1.00 51.91 89 GLN A CA 1
ATOM 690 C C . GLN A 1 89 ? 0.828 0.649 32.201 1.00 51.91 89 GLN A C 1
ATOM 692 O O . GLN A 1 89 ? -0.142 -0.088 32.220 1.00 51.91 89 GLN A O 1
ATOM 697 N N . THR A 1 90 ? 1.782 0.514 31.279 1.00 45.69 90 THR A N 1
ATOM 698 C CA . THR A 1 90 ? 2.583 -0.723 31.193 1.00 45.69 90 THR A CA 1
ATOM 699 C C . THR A 1 90 ? 3.853 -0.486 30.373 1.00 45.69 90 THR A C 1
ATOM 701 O O . THR A 1 90 ? 3.939 -0.746 29.179 1.00 45.69 90 THR A O 1
ATOM 704 N N . ARG A 1 91 ? 4.911 -0.044 31.061 1.00 51.53 91 ARG A N 1
ATOM 705 C CA . ARG A 1 91 ? 6.271 -0.430 30.680 1.00 51.53 91 ARG A CA 1
ATOM 706 C C . ARG A 1 91 ? 6.452 -1.885 31.117 1.00 51.53 91 ARG A C 1
ATOM 708 O O . ARG A 1 91 ? 6.694 -2.144 32.290 1.00 51.53 91 ARG A O 1
ATOM 715 N N . ARG A 1 92 ? 6.309 -2.821 30.181 1.00 47.00 92 ARG A N 1
ATOM 716 C CA . ARG A 1 92 ? 6.926 -4.153 30.245 1.00 47.00 92 ARG A CA 1
ATOM 717 C C . ARG A 1 92 ? 7.616 -4.410 28.907 1.00 47.00 92 ARG A C 1
ATOM 719 O O . ARG A 1 92 ? 7.003 -4.802 27.926 1.00 47.00 92 ARG A O 1
ATOM 726 N N . SER A 1 93 ? 8.887 -4.024 28.895 1.00 44.62 93 SER A N 1
ATOM 727 C CA . SER A 1 93 ? 10.015 -4.760 28.319 1.00 44.62 93 SER A CA 1
ATOM 728 C C . SER A 1 93 ? 9.693 -6.024 27.507 1.00 44.62 93 SER A C 1
ATOM 730 O O . SER A 1 93 ? 9.151 -6.979 28.051 1.00 44.62 93 SER A O 1
ATOM 732 N N . GLY A 1 94 ? 10.189 -6.046 26.265 1.00 44.88 94 GLY A N 1
ATOM 733 C CA . GLY A 1 94 ? 10.722 -7.245 25.610 1.00 44.88 94 GLY A CA 1
ATOM 734 C C . GLY A 1 94 ? 9.716 -8.336 25.257 1.00 44.88 94 GLY A C 1
ATOM 735 O O . GLY A 1 94 ? 9.489 -9.253 26.034 1.00 44.88 94 GLY A O 1
ATOM 736 N N . GLY A 1 95 ? 9.200 -8.309 24.029 1.00 38.84 95 GLY A N 1
ATOM 737 C CA . GLY A 1 95 ? 8.518 -9.475 23.473 1.00 38.84 95 GLY A CA 1
ATOM 738 C C . GLY A 1 95 ? 7.651 -9.160 22.265 1.00 38.84 95 GLY A C 1
ATOM 739 O O . GLY A 1 95 ? 6.526 -8.705 22.405 1.00 38.84 95 GLY A O 1
ATOM 740 N N . GLY A 1 96 ? 8.161 -9.467 21.073 1.00 38.41 96 GLY A N 1
ATOM 741 C CA . GLY A 1 96 ? 7.319 -9.842 19.938 1.00 38.41 96 GLY A CA 1
ATOM 742 C C . GLY A 1 96 ? 6.502 -8.723 19.294 1.00 38.41 96 GLY A C 1
ATOM 743 O O . GLY A 1 96 ? 5.289 -8.635 19.451 1.00 38.41 96 GLY A O 1
ATOM 744 N N . GLN A 1 97 ? 7.143 -7.982 18.395 1.00 47.25 97 GLN A N 1
ATOM 745 C CA . GLN A 1 97 ? 6.525 -7.105 17.394 1.00 47.25 97 GLN A CA 1
ATOM 746 C C . GLN A 1 97 ? 5.699 -7.883 16.330 1.00 47.25 97 GLN A C 1
ATOM 748 O O . GLN A 1 97 ? 5.768 -7.601 15.136 1.00 47.25 97 GLN A O 1
ATOM 753 N N . ARG A 1 98 ? 4.936 -8.913 16.727 1.00 49.41 98 ARG A N 1
ATOM 754 C CA . ARG A 1 98 ? 4.204 -9.818 15.817 1.00 49.41 98 ARG A CA 1
ATOM 755 C C . ARG A 1 98 ? 2.681 -9.808 15.973 1.00 49.41 98 ARG A C 1
ATOM 757 O O . ARG A 1 98 ? 2.014 -10.475 15.189 1.00 49.41 98 ARG A O 1
ATOM 764 N N . GLN A 1 99 ? 2.100 -9.030 16.891 1.00 47.19 99 GLN A N 1
ATOM 765 C CA . GLN A 1 99 ? 0.681 -9.205 17.254 1.00 47.19 99 GLN A CA 1
ATOM 766 C C . GLN A 1 99 ? -0.285 -8.059 16.909 1.00 47.19 99 GLN A C 1
ATOM 768 O O . GLN A 1 99 ? -1.453 -8.140 17.269 1.00 47.19 99 GLN A O 1
ATOM 773 N N . ALA A 1 100 ? 0.131 -7.055 16.127 1.00 47.44 100 ALA A N 1
ATOM 774 C CA . ALA A 1 100 ? -0.769 -5.975 15.679 1.00 47.44 100 ALA A CA 1
ATOM 775 C C . ALA A 1 100 ? -1.284 -6.114 14.227 1.00 47.44 100 ALA A C 1
ATOM 777 O O . ALA A 1 100 ? -2.220 -5.425 13.839 1.00 47.44 100 ALA A O 1
ATOM 778 N N . ARG A 1 101 ? -0.741 -7.033 13.410 1.00 51.91 101 ARG A N 1
ATOM 779 C CA . ARG A 1 101 ? -1.206 -7.238 12.015 1.00 51.91 101 ARG A CA 1
ATOM 780 C C . ARG A 1 101 ? -2.437 -8.144 11.873 1.00 51.91 101 ARG A C 1
ATOM 782 O O . ARG A 1 101 ? -3.024 -8.198 10.798 1.00 51.91 101 ARG A O 1
ATOM 789 N N . SER A 1 102 ? -2.814 -8.881 12.921 1.00 49.16 102 SER A N 1
ATOM 790 C CA . SER A 1 102 ? -3.936 -9.835 12.860 1.00 49.16 102 SER A CA 1
ATOM 791 C C . SER A 1 102 ? -5.301 -9.152 13.043 1.00 49.16 102 SER A C 1
ATOM 793 O O . SER A 1 102 ? -6.275 -9.520 12.388 1.00 49.16 102 SER A O 1
ATOM 795 N N . GLY A 1 103 ? -5.359 -8.098 13.870 1.00 59.66 103 GLY A N 1
ATOM 796 C CA . GLY A 1 103 ? -6.580 -7.318 14.098 1.00 59.66 103 GLY A CA 1
ATOM 797 C C . GLY A 1 103 ? -7.051 -6.577 12.847 1.00 59.66 103 GLY A C 1
ATOM 798 O O . GLY A 1 103 ? -8.222 -6.679 12.490 1.00 59.66 103 GLY A O 1
ATOM 799 N N . SER A 1 104 ? -6.131 -5.933 12.117 1.00 71.56 104 SER A N 1
ATOM 800 C CA . SER A 1 104 ? -6.481 -5.156 10.919 1.00 71.56 104 SER A CA 1
ATOM 801 C C . SER A 1 104 ? -7.138 -6.009 9.833 1.00 71.56 104 SER A C 1
ATOM 803 O O . SER A 1 104 ? -8.134 -5.594 9.251 1.00 71.56 104 SER A O 1
ATOM 805 N N . LYS A 1 105 ? -6.652 -7.237 9.600 1.00 77.94 105 LYS A N 1
ATOM 806 C CA . LYS A 1 105 ? -7.241 -8.145 8.602 1.00 77.94 105 LYS A CA 1
ATOM 807 C C . LYS A 1 105 ? -8.633 -8.628 8.994 1.00 77.94 105 LYS A C 1
ATOM 809 O O . LYS A 1 105 ? -9.516 -8.665 8.144 1.00 77.94 105 LYS A O 1
ATOM 814 N N . ARG A 1 106 ? -8.840 -8.995 10.265 1.00 83.81 106 ARG A N 1
ATOM 815 C CA . ARG A 1 106 ? -10.159 -9.418 10.770 1.00 83.81 106 ARG A CA 1
ATOM 816 C C . ARG A 1 106 ? -11.171 -8.276 10.681 1.00 83.81 106 ARG A C 1
ATOM 818 O O . ARG A 1 106 ? -12.315 -8.501 10.306 1.00 83.81 106 ARG A O 1
ATOM 825 N N . GLN A 1 107 ? -10.738 -7.062 11.000 1.00 85.06 107 GLN A N 1
ATOM 826 C CA . GLN A 1 107 ? -11.585 -5.877 10.964 1.00 85.06 107 GLN A CA 1
ATOM 827 C C . GLN A 1 107 ? -11.907 -5.453 9.525 1.00 85.06 107 GLN A C 1
ATOM 829 O O . GLN A 1 107 ? -13.062 -5.173 9.226 1.00 85.06 107 GLN A O 1
ATOM 834 N N . ALA A 1 108 ? -10.934 -5.532 8.611 1.00 86.69 108 ALA A N 1
ATOM 835 C CA . ALA A 1 108 ? -11.153 -5.339 7.176 1.00 86.69 108 ALA A CA 1
ATOM 836 C C . ALA A 1 108 ? -12.118 -6.385 6.585 1.00 86.69 108 ALA A C 1
ATOM 838 O O . ALA A 1 108 ? -12.976 -6.040 5.781 1.00 86.69 108 ALA A O 1
ATOM 839 N N . LEU A 1 109 ? -12.028 -7.648 7.021 1.00 89.75 109 LEU A N 1
ATOM 840 C CA . LEU A 1 109 ? -12.979 -8.706 6.656 1.00 89.75 109 LEU A CA 1
ATOM 841 C C . LEU A 1 109 ? -14.408 -8.383 7.103 1.00 89.75 109 LEU A C 1
ATOM 843 O O . LEU A 1 109 ? -15.337 -8.529 6.314 1.00 89.75 109 LEU A O 1
ATOM 847 N N . LEU A 1 110 ? -14.581 -7.932 8.348 1.00 89.50 110 LEU A N 1
ATOM 848 C CA . LEU A 1 110 ? -15.889 -7.547 8.882 1.00 89.50 110 LEU A CA 1
ATOM 849 C C . LEU A 1 110 ? -16.479 -6.341 8.151 1.00 89.50 110 LEU A C 1
ATOM 851 O O . LEU A 1 110 ? -17.657 -6.364 7.815 1.00 89.50 110 LEU A O 1
ATOM 855 N N . GLN A 1 111 ? -15.667 -5.324 7.855 1.00 89.06 111 GLN A N 1
ATOM 856 C CA . GLN A 1 111 ? -16.104 -4.180 7.052 1.00 89.06 111 GLN A CA 1
ATOM 857 C C . GLN A 1 111 ? -16.520 -4.621 5.645 1.00 89.06 111 GLN A C 1
ATOM 859 O O . GLN A 1 111 ? -17.586 -4.245 5.174 1.00 89.06 111 GLN A O 1
ATOM 864 N N . LEU A 1 112 ? -15.721 -5.469 4.992 1.00 91.00 112 LEU A N 1
ATOM 865 C CA . LEU A 1 112 ? -16.011 -5.941 3.642 1.00 91.00 112 LEU A CA 1
ATOM 866 C C . LEU A 1 112 ? -17.307 -6.763 3.576 1.00 91.00 112 LEU A C 1
ATOM 868 O O . LEU A 1 112 ? -18.099 -6.575 2.654 1.00 91.00 112 LEU A O 1
ATOM 872 N N . ILE A 1 113 ? -17.528 -7.659 4.541 1.00 89.50 113 ILE A N 1
ATOM 873 C CA . ILE A 1 113 ? -18.753 -8.467 4.630 1.00 89.50 113 ILE A CA 1
ATOM 874 C C . ILE A 1 113 ? -19.950 -7.587 5.019 1.00 89.50 113 ILE A C 1
ATOM 876 O O . ILE A 1 113 ? -21.012 -7.723 4.422 1.00 89.50 113 ILE A O 1
ATOM 880 N N . GLY A 1 114 ? -19.778 -6.644 5.949 1.00 86.81 114 GLY A N 1
ATOM 881 C CA . GLY A 1 114 ? -20.827 -5.706 6.360 1.00 86.81 114 GLY A CA 1
ATOM 882 C C . GLY A 1 114 ? -21.301 -4.788 5.230 1.00 86.81 114 GLY A C 1
ATOM 883 O O . GLY A 1 114 ? -22.492 -4.520 5.120 1.00 86.81 114 GLY A O 1
ATOM 884 N N . SER A 1 115 ? -20.401 -4.376 4.333 1.00 89.25 115 SER A N 1
ATOM 885 C CA . SER A 1 115 ? -20.758 -3.595 3.140 1.00 89.25 115 SER A CA 1
ATOM 886 C C . SER A 1 115 ? -21.476 -4.407 2.050 1.00 89.25 115 SER A C 1
ATOM 888 O O . SER A 1 115 ? -21.885 -3.830 1.047 1.00 89.25 115 SER A O 1
ATOM 890 N N . ASN A 1 116 ? -21.597 -5.734 2.187 1.00 87.81 116 ASN A N 1
ATOM 891 C CA . ASN A 1 116 ? -22.196 -6.619 1.182 1.00 87.81 116 ASN A CA 1
ATOM 892 C C . ASN A 1 116 ? -23.260 -7.531 1.830 1.00 87.81 116 ASN A C 1
ATOM 894 O O .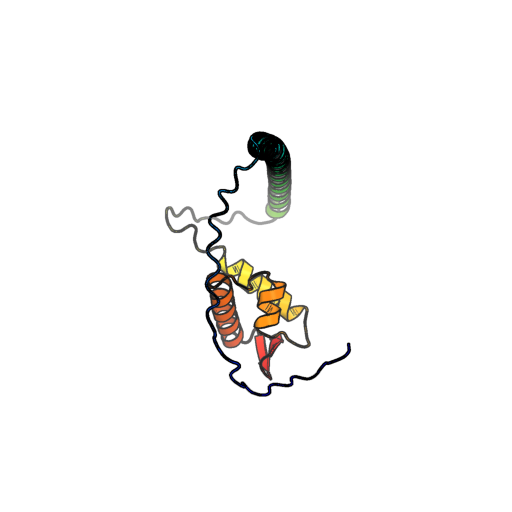 ASN A 1 116 ? -22.944 -8.672 2.183 1.00 87.81 116 ASN A O 1
ATOM 898 N N . PRO A 1 117 ? -24.522 -7.075 1.959 1.00 81.31 117 PRO A N 1
ATOM 899 C CA . PRO A 1 117 ? -25.580 -7.840 2.628 1.00 81.31 117 PRO A CA 1
ATOM 900 C C . PRO A 1 117 ? -25.938 -9.147 1.901 1.00 81.31 117 PRO A C 1
ATOM 902 O O . PRO A 1 117 ? -26.316 -10.126 2.542 1.00 81.31 117 PRO A O 1
ATOM 905 N N . ASP A 1 118 ? -25.733 -9.214 0.581 1.00 85.38 118 ASP A N 1
ATOM 906 C CA . ASP A 1 118 ? -25.960 -10.430 -0.217 1.00 85.38 118 ASP A CA 1
ATOM 907 C C . ASP A 1 118 ? -24.996 -11.576 0.148 1.00 85.38 118 ASP A C 1
ATOM 909 O O . ASP A 1 118 ? -25.278 -12.760 -0.084 1.00 85.38 118 ASP A O 1
ATOM 913 N N . GLY A 1 119 ? -23.878 -11.224 0.787 1.00 89.38 119 GLY A N 1
ATOM 914 C CA . GLY A 1 119 ? -22.826 -12.121 1.226 1.00 89.38 119 GLY A CA 1
ATOM 915 C C . GLY A 1 119 ? -21.776 -12.401 0.155 1.00 89.38 119 GLY A C 1
ATOM 916 O O . GLY A 1 119 ? -22.033 -12.393 -1.051 1.00 89.38 119 GLY A O 1
ATOM 917 N N . LEU A 1 120 ? -20.562 -12.693 0.614 1.00 92.38 120 LEU A N 1
ATOM 918 C CA . LEU A 1 120 ? -19.402 -12.889 -0.251 1.00 92.38 120 LEU A CA 1
ATOM 919 C C . LEU A 1 120 ? -18.871 -14.307 -0.176 1.00 92.38 120 LEU A C 1
ATOM 921 O O . LEU A 1 120 ? -18.787 -14.918 0.888 1.00 92.38 120 LEU A O 1
ATOM 925 N N . THR A 1 121 ? -18.469 -14.834 -1.321 1.00 93.38 121 THR A N 1
ATOM 926 C CA . THR A 1 121 ? -17.717 -16.082 -1.382 1.00 93.38 121 THR A CA 1
ATOM 927 C C . THR A 1 121 ? -16.275 -15.854 -0.933 1.00 93.38 121 THR A C 1
ATOM 929 O O . THR A 1 121 ? -15.727 -14.753 -1.013 1.00 93.38 121 THR A O 1
ATOM 932 N N . ARG A 1 122 ? -15.608 -16.930 -0.503 1.00 91.50 122 ARG A N 1
ATOM 933 C CA . ARG A 1 122 ? -14.182 -16.883 -0.141 1.00 91.50 122 ARG A CA 1
ATOM 934 C C . ARG A 1 122 ? -13.315 -16.310 -1.271 1.00 91.50 122 ARG A C 1
ATOM 936 O O . ARG A 1 122 ? -12.385 -15.570 -0.983 1.00 91.50 122 ARG A O 1
ATOM 943 N N . GLY A 1 123 ? -13.609 -16.642 -2.531 1.00 91.25 123 GLY A N 1
ATOM 944 C CA . GLY A 1 123 ? -12.854 -16.150 -3.690 1.00 91.25 123 GLY A CA 1
ATOM 945 C C . GLY A 1 123 ? -12.974 -14.636 -3.870 1.00 91.25 123 GLY A C 1
ATOM 946 O O . GLY A 1 123 ? -11.959 -13.952 -3.956 1.00 91.25 123 GLY A O 1
ATOM 947 N N . GLU A 1 124 ? -14.199 -14.111 -3.822 1.00 91.31 124 GLU A N 1
ATOM 948 C CA . GLU A 1 124 ? -14.477 -12.671 -3.949 1.00 91.31 124 GLU A CA 1
ATOM 949 C C . GLU A 1 124 ? -13.837 -11.861 -2.810 1.00 91.31 124 GLU A C 1
ATOM 951 O O . GLU A 1 124 ? -13.308 -10.773 -3.03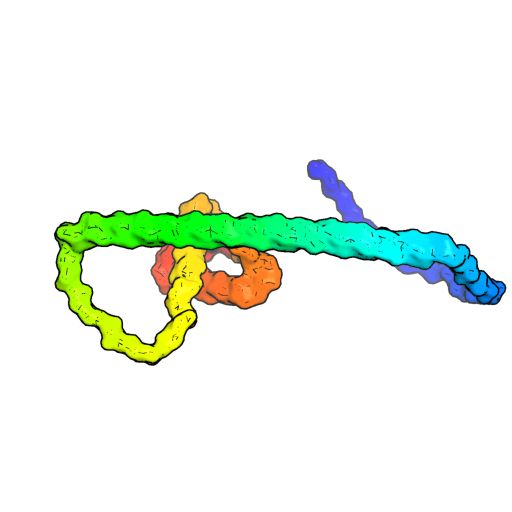2 1.00 91.31 124 GLU A O 1
ATOM 956 N N . ILE A 1 125 ? -13.828 -12.407 -1.588 1.00 91.75 125 ILE A N 1
ATOM 957 C CA . ILE A 1 125 ? -13.150 -11.792 -0.437 1.00 91.75 125 ILE A CA 1
ATOM 958 C C . ILE A 1 125 ? -11.644 -11.664 -0.702 1.00 91.75 125 ILE A C 1
ATOM 960 O O . ILE A 1 125 ? -11.056 -10.612 -0.455 1.00 91.75 125 ILE A O 1
ATOM 964 N N . LEU A 1 126 ? -11.010 -12.719 -1.220 1.00 92.81 126 LEU A N 1
ATOM 965 C CA . LEU A 1 126 ? -9.576 -12.710 -1.516 1.00 92.81 126 LEU A CA 1
ATOM 966 C C . LEU A 1 126 ? -9.223 -11.743 -2.646 1.00 92.81 126 LEU A C 1
ATOM 968 O O . LEU A 1 126 ? -8.179 -11.096 -2.577 1.00 92.81 126 LEU A O 1
ATOM 972 N N . GLU A 1 127 ? -10.082 -11.622 -3.655 1.00 93.00 127 GLU A N 1
ATOM 973 C CA . GLU A 1 127 ? -9.912 -10.662 -4.748 1.00 93.00 127 GLU A CA 1
ATOM 974 C C . GLU A 1 127 ? -9.996 -9.222 -4.251 1.00 93.00 127 GLU A C 1
ATOM 976 O O . GLU A 1 127 ? -9.080 -8.439 -4.489 1.00 93.00 127 GLU A O 1
ATOM 981 N N . ARG A 1 128 ? -11.041 -8.883 -3.489 1.00 88.44 128 ARG A N 1
ATOM 982 C CA . ARG A 1 128 ? -11.245 -7.515 -2.989 1.00 88.44 128 ARG A CA 1
ATOM 983 C C . ARG A 1 128 ? -10.209 -7.084 -1.958 1.00 88.44 128 ARG A C 1
ATOM 985 O O . ARG A 1 128 ? -9.909 -5.902 -1.860 1.00 88.44 128 ARG A O 1
ATOM 992 N N . MET A 1 129 ? -9.636 -8.030 -1.214 1.00 87.62 129 MET A N 1
ATOM 993 C CA . MET A 1 129 ? -8.515 -7.753 -0.312 1.00 87.62 129 MET A CA 1
ATOM 994 C C . MET A 1 129 ? -7.147 -7.760 -1.017 1.00 87.62 129 MET A C 1
ATOM 996 O O . MET A 1 129 ? -6.137 -7.524 -0.356 1.00 87.62 129 MET A O 1
ATOM 1000 N N . GLY A 1 130 ? -7.078 -8.071 -2.318 1.00 89.44 130 GLY A N 1
ATOM 1001 C CA . GLY A 1 130 ? -5.813 -8.181 -3.054 1.00 89.44 130 GLY A CA 1
ATOM 1002 C C . GLY A 1 130 ? -4.913 -9.319 -2.556 1.00 89.44 130 GLY A C 1
ATOM 1003 O O . GLY A 1 130 ? -3.691 -9.243 -2.651 1.00 89.44 130 GLY A O 1
ATOM 1004 N N . LEU A 1 131 ? -5.503 -10.365 -1.970 1.00 88.62 131 LEU A N 1
ATOM 1005 C CA . LEU A 1 131 ? -4.788 -11.496 -1.367 1.00 88.62 131 LEU A CA 1
ATOM 1006 C C . LEU A 1 131 ? -4.751 -12.738 -2.266 1.00 88.62 131 LEU A C 1
ATOM 1008 O O . LEU A 1 131 ? -4.133 -13.734 -1.890 1.00 88.62 131 LEU A O 1
ATOM 1012 N N . LYS A 1 132 ? -5.389 -12.692 -3.439 1.00 89.75 132 LYS A N 1
ATOM 1013 C CA . LYS A 1 132 ? -5.388 -13.788 -4.413 1.00 89.75 132 LYS A CA 1
ATOM 1014 C C . LYS A 1 132 ? -3.962 -14.075 -4.899 1.00 89.75 132 LYS A C 1
ATOM 1016 O O . LYS A 1 132 ? -3.273 -13.179 -5.373 1.00 89.75 132 LYS A O 1
ATOM 1021 N N . GLY A 1 133 ? -3.513 -15.321 -4.756 1.00 87.69 133 GLY A N 1
ATOM 1022 C CA . GLY A 1 133 ? -2.148 -15.748 -5.084 1.00 87.69 133 GLY A CA 1
ATOM 1023 C C . GLY A 1 133 ? -1.159 -15.643 -3.916 1.00 87.69 133 GLY A C 1
ATOM 1024 O O . GLY A 1 133 ? -0.073 -16.222 -3.977 1.00 87.69 133 GLY A O 1
ATOM 1025 N N . ASN A 1 134 ? -1.528 -14.988 -2.809 1.00 90.44 134 ASN A N 1
ATOM 1026 C CA . ASN A 1 134 ? -0.725 -14.965 -1.590 1.00 90.44 134 ASN A CA 1
ATOM 1027 C C . ASN A 1 134 ? -1.176 -16.079 -0.637 1.00 90.44 134 ASN A C 1
ATOM 1029 O O . ASN A 1 134 ? -2.032 -15.860 0.219 1.00 90.44 134 ASN A O 1
ATOM 1033 N N . LYS A 1 135 ? -0.546 -17.259 -0.721 1.00 92.06 135 LYS A N 1
ATOM 1034 C CA . LYS A 1 135 ? -0.892 -18.441 0.101 1.00 92.06 135 LYS A CA 1
ATOM 1035 C C . LYS A 1 135 ? -1.018 -18.136 1.602 1.00 92.06 135 LYS A C 1
ATOM 1037 O O . LYS A 1 135 ? -1.939 -18.618 2.257 1.00 92.06 135 LYS A O 1
ATOM 1042 N N . SER A 1 136 ? -0.116 -17.315 2.148 1.00 86.88 136 SER A N 1
ATOM 1043 C CA . SER A 1 136 ? -0.144 -16.911 3.563 1.00 86.88 136 SER A CA 1
ATOM 1044 C C . SER A 1 136 ? -1.345 -16.007 3.874 1.00 86.88 136 SER A C 1
ATOM 1046 O O . SER A 1 136 ? -2.037 -16.190 4.879 1.00 86.88 136 SER A O 1
ATOM 1048 N N . GLY A 1 137 ? -1.650 -15.065 2.977 1.00 87.00 137 GLY A N 1
ATOM 1049 C CA . GLY A 1 137 ? -2.839 -14.215 3.047 1.00 87.00 137 GLY A CA 1
ATOM 1050 C C . GLY A 1 137 ? -4.143 -15.011 2.971 1.00 87.00 137 GLY A C 1
ATOM 1051 O O . GLY A 1 137 ? -5.018 -14.833 3.817 1.00 87.00 137 GLY A O 1
ATOM 1052 N N . GLU A 1 138 ? -4.244 -15.935 2.020 1.00 91.88 138 GLU A N 1
ATOM 1053 C CA . GLU A 1 138 ? -5.428 -16.774 1.814 1.00 91.88 138 GLU A CA 1
ATOM 1054 C C . GLU A 1 138 ? -5.731 -17.675 3.015 1.00 91.88 138 GLU A C 1
ATOM 1056 O O . GLU A 1 138 ? -6.883 -17.812 3.446 1.00 91.88 138 GLU A O 1
ATOM 1061 N N . MET A 1 139 ? -4.688 -18.275 3.589 1.00 92.69 139 MET A N 1
ATOM 1062 C CA . MET A 1 139 ? -4.803 -19.103 4.786 1.00 92.69 139 MET A CA 1
ATOM 1063 C C . MET A 1 139 ? -5.209 -18.264 6.000 1.00 92.69 139 MET A C 1
ATOM 1065 O O . MET A 1 139 ? -6.109 -18.645 6.748 1.00 92.69 139 MET A O 1
ATOM 1069 N N . SER A 1 140 ? -4.626 -17.070 6.147 1.00 89.50 140 SER A N 1
ATOM 1070 C CA . SER A 1 140 ? -4.990 -16.116 7.197 1.00 89.50 140 SER A CA 1
ATOM 1071 C C . SER A 1 140 ? -6.460 -15.692 7.116 1.00 89.50 140 SER A C 1
ATOM 1073 O O . SER A 1 140 ? -7.115 -15.619 8.154 1.00 89.50 140 SER A O 1
ATOM 1075 N N . VAL A 1 141 ? -6.992 -15.445 5.915 1.00 91.38 141 VAL A N 1
ATOM 1076 C CA . VAL A 1 141 ? -8.416 -15.125 5.704 1.00 91.38 141 VAL A CA 1
ATOM 1077 C C . VAL A 1 141 ? -9.305 -16.314 6.059 1.00 91.38 141 VAL A C 1
ATOM 1079 O O . VAL A 1 141 ? -10.319 -16.146 6.726 1.00 91.38 141 VAL A O 1
ATOM 1082 N N . SER A 1 142 ? -8.902 -17.527 5.681 1.00 91.69 142 SER A N 1
ATOM 1083 C CA . SER A 1 142 ? -9.665 -18.749 5.974 1.00 91.69 142 SER A CA 1
ATOM 1084 C C . SER A 1 142 ? -9.771 -18.999 7.487 1.00 91.69 142 SER A C 1
ATOM 1086 O O . SER A 1 142 ? -10.853 -19.287 8.007 1.00 91.69 142 SER A O 1
ATOM 1088 N N . ASN A 1 143 ? -8.668 -18.797 8.212 1.00 93.19 143 ASN A N 1
ATOM 1089 C CA . ASN A 1 143 ? -8.641 -18.876 9.672 1.00 93.19 143 ASN A CA 1
ATOM 1090 C C . ASN A 1 143 ? -9.503 -17.781 10.318 1.00 93.19 143 ASN A C 1
ATOM 1092 O O . ASN A 1 143 ? -10.252 -18.062 11.254 1.00 93.19 143 ASN A O 1
ATOM 1096 N N . ALA A 1 144 ? -9.444 -16.550 9.800 1.00 91.69 144 ALA A N 1
ATOM 1097 C CA . ALA A 1 144 ? -10.257 -15.442 10.292 1.00 91.69 144 ALA A CA 1
ATOM 1098 C C . ALA A 1 144 ? -11.759 -15.693 10.084 1.00 91.69 144 ALA A C 1
ATOM 1100 O O . ALA A 1 144 ? -12.519 -15.561 11.036 1.00 91.69 144 ALA A O 1
ATOM 1101 N N . LEU A 1 145 ? -12.186 -16.134 8.896 1.00 91.69 145 LEU A N 1
ATOM 1102 C CA . LEU A 1 145 ? -13.585 -16.480 8.610 1.00 91.69 145 LEU A CA 1
ATOM 1103 C C . LEU A 1 145 ? -14.102 -17.589 9.532 1.00 91.69 145 LEU A C 1
ATOM 1105 O O . LEU A 1 145 ? -15.223 -17.513 10.027 1.00 91.69 145 LEU A O 1
ATOM 1109 N N . THR A 1 146 ? -13.264 -18.585 9.824 1.00 91.06 146 THR A N 1
ATOM 1110 C CA . THR A 1 146 ? -13.603 -19.655 10.772 1.00 91.06 146 THR A CA 1
ATOM 1111 C C . THR A 1 146 ? -13.788 -19.108 12.191 1.00 91.06 146 THR A C 1
ATOM 1113 O O . THR A 1 146 ? -14.735 -19.480 12.879 1.00 91.06 146 THR A O 1
ATOM 1116 N N . ALA A 1 147 ? -12.915 -18.202 12.639 1.00 90.31 147 ALA A N 1
ATOM 1117 C CA . ALA A 1 147 ? -13.038 -17.559 13.947 1.00 90.31 147 ALA A CA 1
ATOM 1118 C C . ALA A 1 147 ? -14.263 -16.624 14.037 1.00 90.31 147 ALA A C 1
ATOM 1120 O O . ALA A 1 147 ? -14.916 -16.561 15.079 1.00 90.31 147 ALA A O 1
ATOM 1121 N N . LEU A 1 148 ? -14.599 -15.925 12.950 1.00 89.75 148 LEU A N 1
ATOM 1122 C CA . LEU A 1 148 ? -15.776 -15.057 12.860 1.00 89.75 148 LEU A CA 1
ATOM 1123 C C . LEU A 1 148 ? -17.083 -15.856 12.903 1.00 89.75 148 LEU A C 1
ATOM 1125 O O . LEU A 1 148 ? -17.989 -15.488 13.646 1.00 89.75 148 LEU A O 1
ATOM 1129 N N . ALA A 1 149 ? -17.143 -16.991 12.203 1.00 89.56 149 ALA A N 1
ATOM 1130 C CA . ALA A 1 149 ? -18.287 -17.898 12.265 1.00 89.56 149 ALA A CA 1
ATOM 1131 C C . ALA A 1 149 ? -18.477 -18.496 13.670 1.00 89.56 149 ALA A C 1
ATOM 1133 O O . ALA A 1 149 ? -19.593 -18.564 14.170 1.00 89.56 149 ALA A O 1
ATOM 1134 N N . LYS A 1 150 ? -17.384 -18.861 14.356 1.00 89.62 150 LYS A N 1
ATOM 1135 C CA . LYS A 1 150 ? -17.433 -19.358 15.747 1.00 89.62 150 LYS A CA 1
ATOM 1136 C C . LYS A 1 150 ? -17.926 -18.324 16.758 1.00 89.62 150 LYS A C 1
ATOM 1138 O O . LYS A 1 150 ? -18.443 -18.701 17.800 1.00 89.62 150 LYS A O 1
ATOM 1143 N N . THR A 1 151 ? -17.707 -17.041 16.481 1.00 88.50 151 THR A N 1
ATOM 1144 C CA . THR A 1 151 ? -18.130 -15.933 17.353 1.00 88.50 151 THR A CA 1
ATOM 1145 C C . THR A 1 151 ? -19.478 -15.346 16.940 1.00 88.50 151 THR A C 1
ATOM 1147 O O . THR A 1 151 ? -19.851 -14.298 17.455 1.00 88.50 151 THR A O 1
ATOM 1150 N N . SER A 1 152 ? -20.189 -16.001 16.011 1.00 86.56 152 SER A N 1
ATOM 1151 C CA . SER A 1 152 ? -21.472 -15.551 15.461 1.00 86.56 152 SER A CA 1
ATOM 1152 C C . SER A 1 152 ? -21.439 -14.114 14.935 1.00 86.56 152 SER A C 1
ATOM 1154 O O . SER A 1 152 ? -22.433 -13.410 15.006 1.00 86.56 152 SER A O 1
ATOM 1156 N N . GLN A 1 153 ? -20.289 -13.655 14.429 1.00 86.38 153 GLN A N 1
ATOM 1157 C CA . GLN A 1 153 ? -20.158 -12.334 13.795 1.00 86.38 153 GLN A CA 1
ATOM 1158 C C . GLN A 1 153 ? -20.442 -12.391 12.289 1.00 86.38 153 GLN A C 1
ATOM 1160 O O . GLN A 1 153 ? -20.681 -11.368 11.655 1.00 86.38 153 GLN A O 1
ATOM 1165 N N . VAL A 1 154 ? -20.358 -13.588 11.706 1.00 88.62 154 VAL A N 1
ATOM 1166 C CA . VAL A 1 154 ? -20.579 -13.849 10.283 1.00 88.62 154 VAL A CA 1
ATOM 1167 C C . VAL A 1 154 ? -21.311 -15.184 10.154 1.00 88.62 154 VAL A C 1
ATOM 1169 O O . VAL A 1 154 ? -20.849 -16.191 10.692 1.00 88.62 154 VAL A O 1
ATOM 1172 N N . SER A 1 155 ? -22.420 -15.201 9.420 1.00 89.06 155 SER A N 1
ATOM 1173 C CA . SER A 1 155 ? -23.159 -16.409 9.044 1.00 89.06 155 SER A CA 1
ATOM 1174 C C . SER A 1 155 ? -22.606 -16.991 7.740 1.00 89.06 155 SER A C 1
ATOM 1176 O O . SER A 1 155 ? -22.173 -16.255 6.849 1.00 89.06 155 SER A O 1
ATOM 1178 N N . ARG A 1 156 ? -22.608 -18.323 7.611 1.00 90.62 156 ARG A N 1
ATOM 1179 C CA . ARG A 1 156 ? -22.282 -19.010 6.355 1.00 90.62 156 ARG A CA 1
ATOM 1180 C C . ARG A 1 156 ? -23.528 -19.696 5.811 1.00 90.62 156 ARG A C 1
ATOM 1182 O O . ARG A 1 156 ? -23.903 -20.760 6.291 1.00 90.62 156 ARG A O 1
ATOM 1189 N N . GLU A 1 157 ? -24.088 -19.143 4.744 1.00 86.62 157 GLU A N 1
ATOM 1190 C CA . GLU A 1 157 ? -25.278 -19.659 4.062 1.00 86.62 157 GLU A CA 1
ATOM 1191 C C . GLU A 1 157 ? -24.972 -19.883 2.581 1.00 86.62 157 GLU A C 1
ATOM 1193 O O . GLU A 1 157 ? -24.427 -19.010 1.908 1.00 86.62 157 GLU A O 1
ATOM 1198 N N . GLY A 1 158 ? -25.261 -21.080 2.058 1.00 83.12 158 GLY A N 1
ATOM 1199 C CA . GLY A 1 158 ? -25.066 -21.383 0.632 1.00 83.12 158 GLY A CA 1
ATOM 1200 C C . GLY A 1 158 ? -23.626 -21.201 0.123 1.00 83.12 158 GLY A C 1
ATOM 1201 O O . GLY A 1 158 ? -23.413 -20.910 -1.049 1.00 83.12 158 GLY A O 1
ATOM 1202 N N . GLY A 1 159 ? -22.623 -21.312 1.004 1.00 85.12 159 GLY A N 1
ATOM 1203 C CA . GLY A 1 159 ? -21.216 -21.075 0.655 1.00 85.12 159 GLY A CA 1
ATOM 1204 C C . GLY A 1 159 ? -20.797 -19.599 0.604 1.00 85.12 159 GLY A C 1
ATOM 1205 O O . GLY A 1 159 ? -19.636 -19.320 0.295 1.00 85.12 159 GLY A O 1
ATOM 1206 N N . ARG A 1 160 ? -21.695 -18.674 0.954 1.00 91.38 160 ARG A N 1
ATOM 1207 C CA . ARG A 1 160 ? -21.432 -17.238 1.095 1.00 91.38 160 ARG A CA 1
ATOM 1208 C C . ARG A 1 160 ? -21.358 -16.851 2.569 1.00 91.38 160 ARG A C 1
ATOM 1210 O O . ARG A 1 160 ? -22.009 -17.460 3.413 1.00 91.38 160 ARG A O 1
ATOM 1217 N N . TYR A 1 161 ? 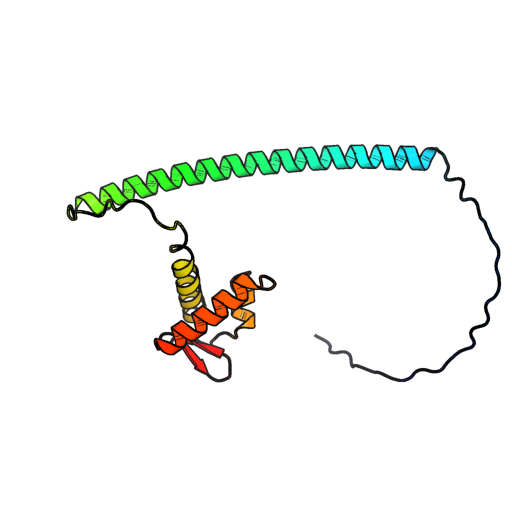-20.543 -15.848 2.861 1.00 91.88 161 TYR A N 1
ATOM 1218 C CA . TYR A 1 161 ? -20.383 -15.258 4.183 1.00 91.88 161 TYR A CA 1
ATOM 1219 C C . TYR A 1 161 ? -21.201 -13.975 4.262 1.00 91.88 161 TYR A C 1
ATOM 1221 O O . TYR A 1 161 ? -20.954 -13.048 3.491 1.00 91.88 161 TYR A O 1
ATOM 1229 N N . ARG A 1 162 ? -22.162 -13.942 5.182 1.00 90.94 162 ARG A N 1
ATOM 1230 C CA . ARG A 1 162 ? -23.058 -12.815 5.453 1.00 90.94 162 ARG A CA 1
ATOM 1231 C C . ARG A 1 162 ? -22.761 -12.231 6.831 1.00 90.94 162 ARG A C 1
ATOM 1233 O O . ARG A 1 162 ? -22.306 -12.981 7.697 1.00 90.94 162 ARG A O 1
ATOM 1240 N N . PRO A 1 163 ? -22.997 -10.932 7.060 1.00 87.38 163 PRO A N 1
ATOM 1241 C CA . PRO A 1 163 ? -23.024 -10.426 8.427 1.00 87.38 163 PRO A CA 1
ATOM 1242 C C . PRO A 1 163 ? -24.090 -11.202 9.220 1.00 87.38 163 PRO A C 1
ATOM 1244 O O . PRO A 1 163 ? -25.117 -11.576 8.652 1.00 87.38 163 PRO A O 1
ATOM 1247 N N . ALA A 1 164 ? -23.778 -11.545 10.472 1.00 80.06 164 ALA A N 1
ATOM 1248 C CA . ALA A 1 164 ? -24.725 -12.212 11.367 1.00 80.06 164 ALA A CA 1
ATOM 1249 C C . ALA A 1 164 ? -25.813 -11.256 11.869 1.00 80.06 164 ALA A C 1
ATOM 1251 O O . ALA A 1 164 ? -25.537 -10.034 11.919 1.00 80.06 164 ALA A O 1
#

Secondary structure (DSSP, 8-state):
------------------------------HHHHHHHHHHHHHHHHHHHHHHHHHHHHHHHHHHHHHHHHHHHHHHHHHHHTTS------------TTSSHHHHHHHHHHHHHHT-TT-B-HHHHHHHTT-TT-HHHHHHHHHHHHHHHHTTSEEEETTEEEE-